Protein AF-A0A8T0X5A6-F1 (afdb_monomer)

Foldseek 3Di:
DDPPPCPPPPQDADDPVPDDPPDDDHHHDWDFPDKAWDDFDDDDDDDDDDGDIDIDTDIHDDPPPPPDPDDPDDDD

Structure (mmCIF, N/CA/C/O backbone):
data_AF-A0A8T0X5A6-F1
#
_entry.id   AF-A0A8T0X5A6-F1
#
loop_
_atom_site.group_PDB
_atom_site.id
_atom_site.type_symbol
_atom_site.label_atom_id
_atom_site.label_alt_id
_atom_site.label_comp_id
_atom_site.label_asym_id
_atom_site.label_entity_id
_atom_site.label_seq_id
_atom_site.pdbx_PDB_ins_code
_atom_site.Cartn_x
_atom_site.Cartn_y
_atom_site.Cartn_z
_atom_site.occupancy
_atom_site.B_iso_or_equiv
_atom_site.auth_seq_id
_atom_site.auth_comp_id
_a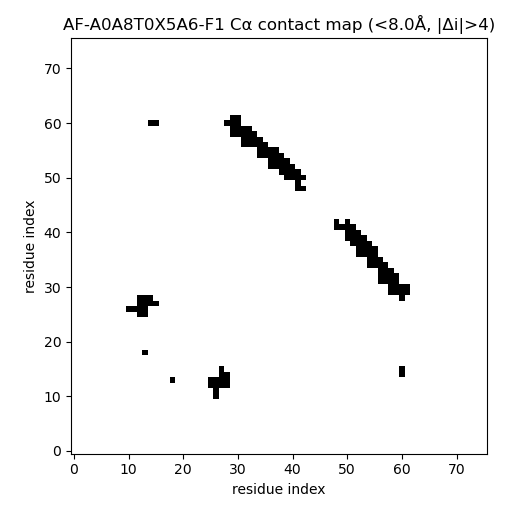tom_site.auth_asym_id
_atom_site.auth_atom_id
_atom_site.pdbx_PDB_model_num
ATOM 1 N N . MET A 1 1 ? 33.517 17.978 -18.116 1.00 36.16 1 MET A N 1
ATOM 2 C CA . MET A 1 1 ? 32.236 18.360 -17.484 1.00 36.16 1 MET A CA 1
ATOM 3 C C . MET A 1 1 ? 31.112 17.732 -18.293 1.00 36.16 1 MET A C 1
ATOM 5 O O . MET A 1 1 ? 30.712 18.299 -19.299 1.00 36.16 1 MET A O 1
ATOM 9 N N . ALA A 1 2 ? 30.692 16.514 -17.942 1.00 38.44 2 ALA A N 1
ATOM 10 C CA . ALA A 1 2 ? 29.541 15.887 -18.586 1.00 38.44 2 ALA A CA 1
ATOM 11 C C . ALA A 1 2 ? 28.280 16.509 -17.979 1.00 38.44 2 ALA A C 1
ATOM 13 O O . ALA A 1 2 ? 28.052 16.385 -16.777 1.00 38.44 2 ALA A O 1
ATOM 14 N N . ALA A 1 3 ? 27.518 17.239 -18.791 1.00 45.41 3 ALA A N 1
ATOM 15 C CA . ALA A 1 3 ? 26.195 17.701 -18.414 1.00 45.41 3 ALA A CA 1
ATOM 16 C C . ALA A 1 3 ? 25.310 16.461 -18.244 1.00 45.41 3 ALA A C 1
ATOM 18 O O . ALA A 1 3 ? 24.974 15.808 -19.234 1.00 45.41 3 ALA A O 1
ATOM 19 N N . ASP A 1 4 ? 24.978 16.126 -16.993 1.00 45.69 4 ASP A N 1
ATOM 20 C CA . ASP A 1 4 ? 23.889 15.210 -16.665 1.00 45.69 4 ASP A CA 1
ATOM 21 C C . ASP A 1 4 ? 22.634 15.804 -17.297 1.00 45.69 4 ASP A C 1
ATOM 23 O O . ASP A 1 4 ? 22.035 16.762 -16.804 1.00 45.69 4 ASP A O 1
ATOM 27 N N . SER A 1 5 ? 22.319 15.326 -18.497 1.00 51.69 5 SER A N 1
ATOM 28 C CA . SER A 1 5 ? 21.100 15.689 -19.189 1.00 51.69 5 SER A CA 1
ATOM 29 C C . SER A 1 5 ? 20.029 14.973 -18.393 1.00 51.69 5 SER A C 1
ATOM 31 O O . SER A 1 5 ? 19.760 13.801 -18.648 1.00 51.69 5 SER A O 1
ATOM 33 N N . GLY A 1 6 ? 19.530 15.648 -17.355 1.00 55.12 6 GLY A N 1
ATOM 34 C CA . GLY A 1 6 ? 18.538 15.159 -16.411 1.00 55.12 6 GLY A CA 1
ATOM 35 C C . GLY A 1 6 ? 17.247 14.829 -17.141 1.00 55.12 6 GLY A C 1
ATOM 36 O O . GLY A 1 6 ? 16.265 15.569 -17.080 1.00 55.12 6 GLY A O 1
ATOM 37 N N . ALA A 1 7 ? 17.257 13.714 -17.866 1.00 59.53 7 ALA A N 1
ATOM 38 C CA . ALA A 1 7 ? 16.099 13.076 -18.431 1.00 59.53 7 ALA A CA 1
ATOM 39 C C . ALA A 1 7 ? 15.265 12.674 -17.224 1.00 59.53 7 ALA A C 1
ATOM 41 O O . ALA A 1 7 ? 15.494 11.636 -16.599 1.00 59.53 7 ALA A O 1
ATOM 42 N N . ARG A 1 8 ? 14.338 13.558 -16.842 1.00 64.62 8 ARG A N 1
ATOM 43 C CA . ARG A 1 8 ? 13.284 13.254 -15.884 1.00 64.62 8 ARG A CA 1
ATOM 44 C C . ARG A 1 8 ? 12.652 11.964 -16.373 1.00 64.62 8 ARG A C 1
ATOM 46 O O . ARG A 1 8 ? 11.941 11.963 -17.376 1.00 64.62 8 ARG A O 1
ATOM 53 N N . ARG A 1 9 ? 12.982 10.858 -15.703 1.00 67.69 9 ARG A N 1
ATOM 54 C CA . ARG A 1 9 ? 12.414 9.552 -16.011 1.00 67.69 9 ARG A CA 1
ATOM 55 C C . ARG A 1 9 ? 10.912 9.728 -15.880 1.00 67.69 9 ARG A C 1
ATOM 57 O O . ARG A 1 9 ? 10.429 10.055 -14.796 1.00 67.69 9 ARG A O 1
ATOM 64 N N . GLN A 1 10 ? 10.206 9.619 -17.002 1.00 67.88 10 GLN A N 1
ATOM 65 C CA . GLN A 1 10 ? 8.757 9.720 -17.000 1.00 67.88 10 GLN A CA 1
ATOM 66 C C . GLN A 1 10 ? 8.222 8.707 -15.979 1.00 67.88 10 GLN A C 1
ATOM 68 O O . GLN A 1 10 ? 8.681 7.557 -15.979 1.00 67.88 10 GLN A O 1
ATOM 73 N N . PRO A 1 11 ? 7.310 9.114 -15.079 1.00 70.38 11 PRO A N 1
ATOM 74 C CA . PRO A 1 11 ? 6.736 8.189 -14.119 1.00 70.38 11 PRO A CA 1
ATOM 75 C C . PRO A 1 11 ? 6.020 7.089 -14.900 1.00 70.38 11 PRO A C 1
ATOM 77 O O . PRO A 1 11 ? 5.058 7.337 -15.625 1.00 70.38 11 PRO A O 1
ATOM 80 N N . THR A 1 12 ? 6.538 5.868 -14.796 1.00 77.94 12 THR A N 1
ATOM 81 C CA . THR A 1 12 ? 5.896 4.701 -15.392 1.00 77.94 12 THR A CA 1
ATOM 82 C C . THR A 1 12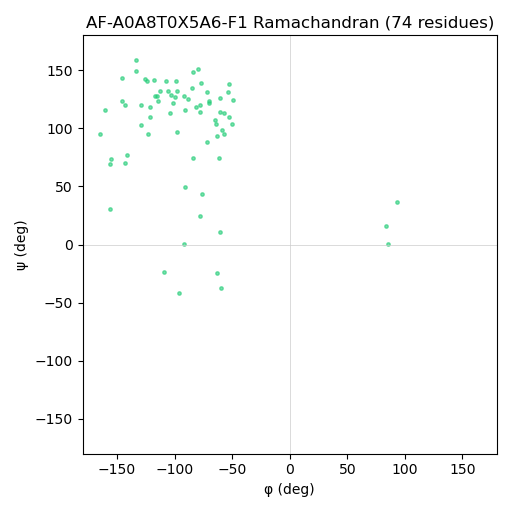 ? 4.801 4.256 -14.442 1.00 77.94 12 THR A C 1
ATOM 84 O O . THR A 1 12 ? 5.074 3.925 -13.287 1.00 77.94 12 THR A O 1
ATOM 87 N N . PHE A 1 13 ? 3.561 4.293 -14.918 1.00 80.81 13 PHE A N 1
ATOM 88 C CA . PHE A 1 13 ? 2.414 3.871 -14.133 1.00 80.81 13 PHE A CA 1
ATOM 89 C C . PHE A 1 13 ? 2.138 2.390 -14.372 1.00 80.81 13 PHE A C 1
ATOM 91 O O . PHE A 1 13 ? 1.799 1.979 -15.483 1.00 80.81 13 PHE A O 1
ATOM 98 N N . THR A 1 14 ? 2.285 1.591 -13.321 1.00 82.50 14 THR A N 1
ATOM 99 C CA . THR A 1 14 ? 2.021 0.151 -13.353 1.00 82.50 14 THR A CA 1
ATOM 100 C C . THR A 1 14 ? 0.512 -0.101 -13.237 1.00 82.50 14 THR A C 1
ATOM 102 O O . THR A 1 14 ? -0.230 0.690 -12.649 1.00 82.50 14 THR A O 1
ATOM 105 N N . LYS A 1 15 ? 0.017 -1.200 -13.816 1.00 82.19 15 LYS A N 1
ATOM 106 C CA . LYS A 1 15 ? -1.385 -1.624 -13.654 1.00 82.19 15 LYS A CA 1
ATOM 107 C C . LYS A 1 15 ? -1.555 -2.422 -12.359 1.00 82.19 15 LYS A C 1
ATOM 109 O O . LYS A 1 15 ? -0.653 -3.154 -11.970 1.00 82.19 15 LYS A O 1
ATOM 114 N N . VAL A 1 16 ? -2.733 -2.339 -11.734 1.00 83.44 16 VAL A N 1
ATOM 115 C CA . VAL A 1 16 ? -3.033 -3.042 -10.466 1.00 83.44 16 VAL A CA 1
ATOM 116 C C . VAL A 1 16 ? -2.899 -4.563 -10.605 1.00 83.44 16 VAL A C 1
ATOM 118 O O . VAL A 1 16 ? -2.370 -5.211 -9.713 1.00 83.44 16 VAL A O 1
ATOM 121 N N . ASP A 1 17 ? -3.300 -5.116 -11.750 1.00 81.00 17 ASP A N 1
ATOM 122 C CA . ASP A 1 17 ? -3.211 -6.552 -12.065 1.00 81.00 17 ASP A CA 1
ATOM 123 C C . ASP 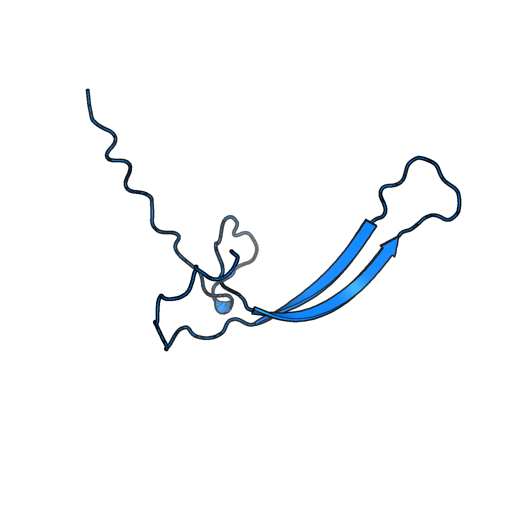A 1 17 ? -1.766 -7.091 -12.107 1.00 81.00 17 ASP A C 1
ATOM 125 O O . ASP A 1 17 ? -1.517 -8.267 -11.873 1.00 81.00 17 ASP A O 1
ATOM 129 N N . GLN A 1 18 ? -0.784 -6.220 -12.355 1.00 82.94 18 GLN A N 1
ATOM 130 C CA . GLN A 1 18 ? 0.621 -6.611 -12.501 1.00 82.94 18 GLN A CA 1
ATOM 131 C C . GLN A 1 18 ? 1.402 -6.554 -11.179 1.00 82.94 18 GLN A C 1
ATOM 133 O O . GLN A 1 18 ? 2.605 -6.832 -11.161 1.00 82.94 18 GLN A O 1
ATOM 138 N N . LEU A 1 19 ? 0.749 -6.182 -10.075 1.00 86.38 19 LEU A N 1
ATOM 139 C CA . LEU A 1 19 ? 1.382 -6.110 -8.762 1.00 86.38 19 LEU A CA 1
ATOM 140 C C . LEU A 1 19 ? 1.656 -7.511 -8.218 1.00 86.38 19 LEU A C 1
ATOM 142 O O . LEU A 1 19 ? 0.775 -8.366 -8.177 1.00 86.38 19 LEU A O 1
ATOM 146 N N . ARG A 1 20 ? 2.889 -7.729 -7.752 1.00 87.56 20 ARG A N 1
ATOM 147 C CA . ARG A 1 20 ? 3.300 -8.981 -7.107 1.00 87.56 20 ARG A CA 1
ATOM 148 C C . ARG A 1 20 ? 3.736 -8.727 -5.664 1.00 87.56 20 ARG A C 1
ATOM 150 O O . ARG A 1 20 ? 4.417 -7.722 -5.417 1.00 87.56 20 ARG A O 1
ATOM 157 N N . PRO A 1 21 ? 3.409 -9.631 -4.723 1.00 88.88 21 PRO A N 1
ATOM 158 C CA . PRO A 1 21 ? 3.974 -9.594 -3.378 1.00 88.88 21 PRO A CA 1
ATOM 159 C C . PRO A 1 21 ? 5.507 -9.539 -3.435 1.00 88.88 21 PRO A C 1
ATOM 161 O O . PRO A 1 21 ? 6.122 -10.208 -4.262 1.00 88.88 21 PRO A O 1
ATOM 164 N N . GLY A 1 22 ? 6.126 -8.717 -2.585 1.00 88.88 22 GLY A N 1
ATOM 165 C CA . GLY A 1 22 ? 7.584 -8.535 -2.554 1.00 88.88 22 GLY A CA 1
ATOM 166 C C . GLY A 1 22 ? 8.142 -7.499 -3.539 1.00 88.88 22 GLY A C 1
ATOM 167 O O . GLY A 1 22 ? 9.348 -7.274 -3.550 1.00 88.88 22 GLY A O 1
ATOM 168 N N . THR A 1 23 ? 7.297 -6.835 -4.337 1.00 87.00 23 THR A N 1
ATOM 169 C CA . THR A 1 23 ? 7.715 -5.704 -5.184 1.00 87.00 23 THR A CA 1
ATOM 170 C C . THR A 1 23 ? 7.376 -4.362 -4.528 1.00 87.00 23 THR A C 1
ATOM 172 O O . THR A 1 23 ? 6.325 -4.216 -3.908 1.00 87.00 23 THR A O 1
ATOM 175 N N . LEU A 1 24 ? 8.273 -3.378 -4.640 1.00 84.75 24 LEU A N 1
ATOM 176 C CA . LEU A 1 24 ? 8.153 -2.054 -4.015 1.00 84.75 24 LEU A CA 1
ATOM 177 C C . LEU A 1 24 ? 8.475 -0.950 -5.036 1.00 84.75 24 LEU A C 1
ATOM 179 O O . LEU A 1 24 ? 9.146 -1.205 -6.032 1.00 84.75 24 LEU A O 1
ATOM 183 N N . GLY A 1 25 ? 8.015 0.279 -4.780 1.00 86.69 25 GLY A N 1
ATOM 184 C CA . GLY A 1 25 ? 8.342 1.454 -5.606 1.00 86.69 25 GLY A CA 1
ATOM 185 C C . GLY A 1 25 ? 7.481 1.650 -6.862 1.00 86.69 25 GLY A C 1
ATOM 186 O O . GLY A 1 25 ? 7.859 2.413 -7.748 1.00 86.69 25 GLY A O 1
ATOM 187 N N . HIS A 1 26 ? 6.326 0.985 -6.955 1.00 86.19 26 HIS A N 1
ATOM 188 C CA . HIS A 1 26 ? 5.397 1.164 -8.076 1.00 86.19 26 HIS A CA 1
ATOM 189 C C . HIS A 1 26 ? 4.601 2.460 -7.955 1.00 86.19 26 HIS A C 1
ATOM 191 O O . HIS A 1 26 ? 4.091 2.788 -6.885 1.00 86.19 26 HIS A O 1
ATOM 197 N N . ASN A 1 27 ? 4.426 3.151 -9.080 1.00 86.06 27 ASN A N 1
ATOM 198 C CA . ASN A 1 27 ? 3.506 4.277 -9.190 1.00 86.06 27 ASN A CA 1
ATOM 199 C C . ASN A 1 27 ? 2.222 3.785 -9.855 1.00 86.06 27 ASN A C 1
ATOM 201 O O . ASN A 1 27 ? 2.275 3.188 -10.928 1.00 86.06 27 ASN A O 1
ATOM 205 N N . LEU A 1 28 ? 1.072 4.020 -9.230 1.00 86.62 28 LEU A N 1
ATOM 206 C CA . LEU A 1 28 ? -0.229 3.564 -9.720 1.00 86.62 28 LEU A CA 1
ATOM 207 C C . LEU A 1 28 ? -1.182 4.753 -9.821 1.00 86.62 28 LEU A C 1
ATOM 209 O O . LEU A 1 28 ? -1.197 5.611 -8.940 1.00 86.62 28 LEU A O 1
ATOM 213 N N . ILE A 1 29 ? -2.019 4.768 -10.859 1.00 86.12 29 ILE A N 1
ATOM 214 C CA . ILE A 1 29 ? -3.168 5.676 -10.948 1.00 86.12 29 ILE A CA 1
ATOM 215 C C . ILE A 1 29 ? -4.415 4.856 -10.643 1.00 86.12 29 ILE A C 1
ATOM 217 O O . ILE A 1 29 ? -4.793 3.964 -11.405 1.00 86.12 29 ILE A O 1
ATOM 221 N N . VAL A 1 30 ? -5.050 5.155 -9.516 1.00 88.06 30 VAL A N 1
ATOM 222 C CA . VAL A 1 30 ? -6.229 4.435 -9.029 1.00 88.06 30 VAL A CA 1
ATOM 223 C C . VAL A 1 30 ? -7.303 5.419 -8.592 1.00 88.06 30 VAL A C 1
ATOM 225 O O . VAL A 1 30 ? -7.007 6.517 -8.122 1.00 88.06 30 VAL A O 1
ATOM 228 N N . LYS A 1 31 ? -8.565 5.020 -8.736 1.00 88.19 31 LYS A N 1
ATOM 229 C CA . LYS A 1 31 ? -9.708 5.763 -8.210 1.00 88.19 31 LYS A CA 1
ATOM 230 C C . LYS A 1 31 ? -10.206 5.071 -6.950 1.00 88.19 31 LYS A C 1
ATOM 232 O O . LYS A 1 31 ? -10.482 3.872 -6.967 1.00 88.19 31 LYS A O 1
ATOM 237 N N . VAL A 1 32 ? -10.359 5.838 -5.876 1.00 88.25 32 VAL A N 1
ATOM 238 C CA . VAL A 1 32 ? -11.011 5.358 -4.656 1.00 88.25 32 VAL A CA 1
ATOM 239 C C . VAL A 1 32 ? -12.500 5.186 -4.941 1.00 88.25 32 VAL A C 1
ATOM 241 O O . VAL A 1 32 ? -13.168 6.124 -5.378 1.00 88.25 32 VAL A O 1
ATOM 244 N N . VAL A 1 33 ? -12.999 3.971 -4.745 1.00 90.62 33 VAL A N 1
ATOM 245 C CA . VAL A 1 33 ? -14.406 3.611 -4.961 1.00 90.62 33 VAL A CA 1
ATOM 246 C C . VAL A 1 33 ? -15.167 3.674 -3.645 1.00 90.62 33 VAL A C 1
ATOM 248 O O . VAL A 1 33 ? -16.287 4.171 -3.601 1.00 90.62 33 VAL A O 1
ATOM 251 N N . ASN A 1 34 ? -14.555 3.178 -2.571 1.00 89.31 34 ASN A N 1
ATOM 252 C CA . ASN A 1 34 ? -15.147 3.155 -1.243 1.00 89.31 34 ASN A CA 1
ATOM 253 C C . ASN A 1 34 ? -14.044 3.347 -0.199 1.00 89.31 34 ASN A C 1
ATOM 255 O O . ASN A 1 34 ? -12.947 2.823 -0.374 1.00 89.31 34 ASN A O 1
ATOM 259 N N . SER A 1 35 ? -14.353 4.064 0.875 1.00 90.31 35 SER A N 1
ATOM 260 C CA . SER A 1 35 ? -13.484 4.236 2.035 1.00 90.31 35 SER A CA 1
ATOM 261 C C . SER A 1 35 ? -14.282 3.918 3.290 1.00 90.31 35 SER A C 1
ATOM 263 O O . SER A 1 35 ? -15.271 4.591 3.586 1.00 90.31 35 SER A O 1
ATOM 265 N N . LYS A 1 36 ? -13.839 2.923 4.056 1.00 91.06 36 LYS A N 1
ATOM 266 C CA . LYS A 1 36 ? -14.460 2.521 5.317 1.00 91.06 36 LYS A CA 1
ATOM 267 C C . LYS A 1 36 ? -13.481 2.736 6.459 1.00 91.06 36 LYS A C 1
ATOM 269 O O . LYS A 1 36 ? -12.358 2.244 6.422 1.00 91.06 36 LYS A O 1
ATOM 274 N N . MET A 1 37 ? -13.906 3.444 7.500 1.00 87.44 37 MET A N 1
ATOM 275 C CA . MET A 1 37 ? -13.110 3.562 8.720 1.00 87.44 37 MET A CA 1
ATOM 276 C C . MET A 1 37 ? -13.099 2.215 9.446 1.00 87.44 37 MET A C 1
ATOM 278 O O . MET A 1 37 ? -14.159 1.672 9.753 1.00 87.44 37 MET A O 1
ATOM 282 N N . VAL A 1 38 ? -11.908 1.678 9.697 1.00 85.38 38 VAL A N 1
ATOM 283 C CA . VAL A 1 38 ? -11.732 0.366 10.343 1.00 85.38 38 VAL A CA 1
ATOM 284 C C . VAL A 1 38 ? -11.195 0.479 11.758 1.00 85.38 38 VAL A C 1
ATOM 286 O O . VAL A 1 38 ? -11.435 -0.397 12.581 1.00 85.38 38 VAL A O 1
ATOM 289 N N . LEU A 1 39 ? -10.507 1.576 12.073 1.00 81.06 39 LEU A N 1
ATOM 290 C CA . LEU A 1 39 ? -10.020 1.825 13.418 1.00 81.06 39 LEU A CA 1
ATOM 291 C C . LEU A 1 39 ? -10.058 3.318 13.704 1.00 81.06 39 LEU A C 1
ATOM 293 O O . LEU A 1 39 ? -9.443 4.117 13.002 1.00 81.06 39 LEU A O 1
ATOM 297 N N . GLN A 1 40 ? -10.756 3.686 14.769 1.00 75.00 40 GLN A N 1
ATOM 298 C CA . GLN A 1 40 ? -10.715 5.023 15.337 1.00 75.00 40 GLN A CA 1
ATOM 299 C C . GLN A 1 40 ? -10.293 4.877 16.793 1.00 75.00 40 GLN A C 1
ATOM 301 O O . GLN A 1 40 ? -11.103 4.571 17.661 1.00 75.00 40 GLN A O 1
ATOM 306 N N . ARG A 1 41 ? -8.996 5.034 17.058 1.00 69.81 41 ARG A N 1
ATOM 307 C CA . ARG A 1 41 ? -8.462 4.994 18.419 1.00 69.81 41 ARG A CA 1
ATOM 308 C C . ARG A 1 41 ? -8.300 6.427 18.913 1.00 69.81 41 ARG A C 1
ATOM 310 O O . ARG A 1 41 ? -7.297 7.084 18.627 1.00 69.81 41 ARG A O 1
ATOM 317 N N . GLY A 1 42 ? -9.302 6.894 19.650 1.00 62.97 42 GLY A N 1
ATOM 318 C CA . GLY A 1 42 ? -9.188 8.008 20.587 1.00 62.97 42 GLY A CA 1
ATOM 319 C C . GLY A 1 42 ? -9.205 7.445 22.005 1.00 62.97 42 GLY A C 1
ATOM 320 O O . GLY A 1 42 ? -10.033 6.590 22.301 1.00 62.97 42 GLY A O 1
ATOM 321 N N . ARG A 1 43 ? -8.273 7.861 22.868 1.00 57.78 43 ARG A N 1
ATOM 322 C CA . ARG A 1 43 ? -8.406 7.599 24.306 1.00 57.78 43 ARG A CA 1
ATOM 323 C C . ARG A 1 43 ? -9.184 8.743 24.931 1.00 57.78 43 ARG A C 1
ATOM 325 O O . ARG A 1 43 ? -8.776 9.898 24.832 1.00 57.78 43 ARG A O 1
ATOM 332 N N . GLU A 1 44 ? -10.254 8.385 25.614 1.00 56.91 44 GLU A N 1
ATOM 333 C CA . GLU A 1 44 ? -10.886 9.201 26.637 1.00 56.91 44 GLU A CA 1
ATOM 334 C C . GLU A 1 44 ? -9.855 9.344 27.777 1.00 56.91 44 GLU A C 1
ATOM 336 O O . GLU A 1 44 ? -9.550 8.379 28.472 1.00 56.91 44 GLU A O 1
ATOM 341 N N . GLY A 1 45 ? -9.201 10.508 27.890 1.00 59.25 45 GLY A N 1
ATOM 342 C CA . GLY A 1 45 ? -8.452 10.888 29.099 1.00 59.25 45 GLY A CA 1
ATOM 343 C C . GLY A 1 45 ? -6.946 10.580 29.193 1.00 59.25 45 GLY A C 1
ATOM 344 O O . GLY A 1 45 ? -6.475 10.288 30.287 1.00 59.25 45 GLY A O 1
ATOM 345 N N . GLY A 1 46 ? -6.142 10.674 28.123 1.00 59.09 46 GLY A N 1
ATOM 346 C CA . GLY A 1 46 ? -4.679 10.497 28.246 1.00 59.09 46 GLY A CA 1
ATOM 347 C C . GLY A 1 46 ? -3.830 11.400 27.347 1.00 59.09 46 GLY A C 1
ATOM 348 O O . GLY A 1 46 ? -3.897 11.293 26.126 1.00 59.09 46 GLY A O 1
ATOM 349 N N . LEU A 1 47 ? -2.978 12.224 27.967 1.00 64.31 47 LEU A N 1
ATOM 350 C CA . LEU A 1 47 ? -2.158 13.314 27.402 1.00 64.31 47 LEU A CA 1
ATOM 351 C C . LEU A 1 47 ? -1.108 12.949 26.321 1.00 64.31 47 LEU A C 1
ATOM 353 O O . LEU A 1 47 ? -0.280 13.796 26.004 1.00 64.31 47 LEU A O 1
ATOM 357 N N . GLN A 1 48 ? -1.073 11.742 25.740 1.00 59.84 48 GLN A N 1
ATOM 358 C CA . GLN A 1 48 ? 0.071 11.362 24.883 1.00 59.84 48 GLN A CA 1
ATOM 359 C C . GLN A 1 48 ? -0.168 10.264 23.825 1.00 59.84 48 GLN A C 1
ATOM 361 O O . GLN A 1 48 ? 0.749 9.535 23.461 1.00 59.84 48 GLN A O 1
ATOM 366 N N . GLY A 1 49 ? -1.38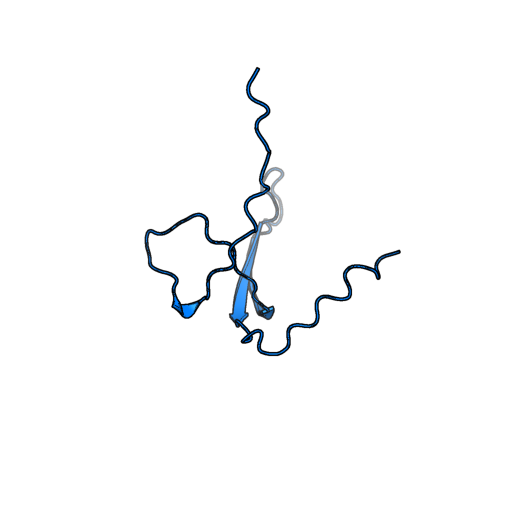1 10.135 23.280 1.00 57.22 49 GLY A N 1
ATOM 367 C CA . GLY A 1 49 ? -1.649 9.221 22.159 1.00 57.22 49 GLY A CA 1
ATOM 368 C C . GLY A 1 49 ? -2.209 9.963 20.953 1.00 57.22 49 GLY A C 1
ATOM 369 O O . GLY A 1 49 ? -3.350 10.413 21.004 1.00 57.22 49 GLY A O 1
ATOM 370 N N . ARG A 1 50 ? -1.438 10.088 19.863 1.00 65.56 50 ARG A N 1
ATOM 371 C CA . ARG A 1 50 ? -1.913 10.660 18.589 1.00 65.56 50 ARG A CA 1
ATOM 372 C C . ARG A 1 50 ? -3.236 9.990 18.206 1.00 65.56 50 ARG A C 1
ATOM 374 O O . ARG A 1 50 ? -3.280 8.766 18.104 1.00 65.56 50 ARG A O 1
ATOM 381 N N . GLN A 1 51 ? -4.291 10.783 17.997 1.00 68.56 51 GLN A N 1
ATOM 382 C CA . GLN A 1 51 ? -5.567 10.280 17.485 1.00 68.56 51 GLN A CA 1
ATOM 383 C C . GLN A 1 51 ? -5.292 9.491 16.199 1.00 68.56 51 GLN A C 1
ATOM 385 O O . GLN A 1 51 ? -4.889 10.069 15.187 1.00 68.56 51 GLN A O 1
ATOM 390 N N . MET A 1 52 ? -5.446 8.168 16.251 1.00 76.19 52 MET A N 1
ATOM 391 C CA . MET A 1 52 ? -5.149 7.293 15.121 1.00 76.19 52 MET A CA 1
ATOM 392 C C . MET A 1 52 ? -6.458 6.918 14.443 1.00 76.19 52 MET A C 1
ATOM 394 O O . MET A 1 52 ? -7.359 6.357 15.070 1.00 76.19 52 MET A O 1
ATOM 398 N N . ARG A 1 53 ? -6.558 7.239 13.154 1.00 82.44 53 ARG A N 1
ATOM 399 C CA . ARG A 1 53 ? -7.682 6.867 12.298 1.00 82.44 53 ARG A CA 1
ATOM 400 C C . ARG A 1 53 ? -7.125 6.045 11.145 1.00 82.44 53 ARG A C 1
ATOM 402 O O . ARG A 1 53 ? -6.282 6.541 10.404 1.00 82.44 53 ARG A O 1
ATOM 409 N N . ILE A 1 54 ? -7.564 4.800 11.031 1.00 86.69 54 ILE A N 1
ATOM 410 C CA . ILE A 1 54 ? -7.234 3.903 9.925 1.00 86.69 54 ILE A CA 1
ATOM 411 C C . ILE A 1 54 ? -8.518 3.671 9.142 1.00 86.69 54 ILE A C 1
ATOM 413 O O . ILE A 1 54 ? -9.569 3.375 9.721 1.00 86.69 54 ILE A O 1
ATOM 417 N N . ALA A 1 55 ? -8.423 3.809 7.827 1.00 88.69 55 ALA A N 1
ATOM 418 C CA . ALA A 1 55 ? -9.482 3.463 6.902 1.00 88.69 55 ALA A CA 1
ATOM 419 C C . ALA A 1 55 ? -8.947 2.470 5.874 1.00 88.69 55 ALA A C 1
ATOM 421 O O . ALA A 1 55 ? -7.814 2.598 5.411 1.00 88.69 55 ALA A O 1
ATOM 422 N N . GLU A 1 56 ? -9.778 1.500 5.526 1.00 90.62 56 GLU A N 1
ATOM 423 C CA . GLU A 1 56 ? -9.565 0.641 4.374 1.00 90.62 56 GLU A CA 1
ATOM 424 C C . GLU A 1 56 ? -10.280 1.265 3.182 1.00 90.62 56 GLU A C 1
ATOM 426 O O . GLU A 1 56 ? -11.464 1.607 3.256 1.00 90.62 56 GLU A O 1
ATOM 431 N N . CYS A 1 57 ? -9.551 1.435 2.083 1.00 90.50 57 CYS A N 1
ATOM 432 C CA . CYS A 1 57 ? -10.085 2.002 0.856 1.00 90.50 57 CYS A CA 1
ATOM 433 C C . CYS A 1 57 ? -10.077 0.939 -0.239 1.00 90.50 57 CYS A C 1
ATOM 435 O O . CYS A 1 57 ? -9.021 0.410 -0.586 1.00 90.50 57 CYS A O 1
ATOM 437 N N . LEU A 1 58 ? -11.243 0.664 -0.820 1.00 90.31 58 LEU A N 1
ATOM 438 C CA . LEU A 1 58 ? -11.337 -0.099 -2.054 1.00 90.31 58 LEU A CA 1
ATOM 439 C C . LEU A 1 58 ? -10.975 0.826 -3.214 1.00 90.31 58 LEU A C 1
ATOM 441 O O . LEU A 1 58 ? -11.628 1.847 -3.451 1.00 90.31 58 LEU A O 1
ATOM 445 N N . VAL A 1 59 ? -9.927 0.457 -3.940 1.00 88.38 59 VAL A N 1
ATOM 446 C CA . VAL A 1 59 ? -9.393 1.212 -5.074 1.00 88.38 59 VAL A CA 1
ATOM 447 C C . VAL A 1 59 ? -9.553 0.397 -6.346 1.00 88.38 59 VAL A C 1
ATOM 449 O O . VAL A 1 59 ? -9.151 -0.761 -6.407 1.00 88.38 59 VAL A O 1
ATOM 452 N N . GLY A 1 60 ? -10.145 1.013 -7.365 1.00 86.44 60 GLY A N 1
ATOM 453 C CA . GLY A 1 60 ? -10.269 0.440 -8.699 1.00 86.44 60 GLY A CA 1
ATOM 454 C C . GLY A 1 60 ? -9.338 1.148 -9.676 1.00 86.44 60 GLY A C 1
ATOM 455 O O . GLY A 1 60 ? -9.214 2.375 -9.646 1.00 86.44 60 GLY A O 1
ATOM 456 N N . MET A 1 61 ? -8.710 0.396 -10.580 1.00 76.94 61 MET A N 1
ATOM 457 C CA . MET A 1 61 ? -8.105 0.993 -11.772 1.00 76.94 61 MET A CA 1
ATOM 458 C C . MET A 1 61 ? -9.166 1.133 -12.862 1.00 76.94 61 MET A C 1
ATOM 460 O O . MET A 1 61 ? -9.921 0.197 -13.123 1.00 76.94 61 MET A O 1
ATOM 464 N N . LYS A 1 62 ? -9.217 2.291 -13.522 1.00 67.81 62 LYS A N 1
ATOM 465 C CA . LYS A 1 62 ? -9.963 2.439 -14.774 1.00 67.81 62 LYS A CA 1
ATOM 466 C C . LYS A 1 62 ? -8.971 2.298 -15.934 1.00 67.81 62 LYS A C 1
ATOM 468 O O . LYS A 1 62 ? -7.923 2.942 -15.884 1.00 67.81 62 LYS A O 1
ATOM 473 N N . PRO A 1 63 ? -9.254 1.491 -16.970 1.00 59.94 63 PRO A N 1
ATOM 474 C CA . PRO A 1 63 ? -8.436 1.492 -18.174 1.00 59.94 63 PRO A CA 1
ATOM 475 C C . PRO A 1 63 ? -8.462 2.889 -18.809 1.00 59.94 63 PRO A C 1
ATOM 477 O O . PRO A 1 63 ? -9.523 3.452 -19.072 1.00 59.94 63 PRO A O 1
ATOM 480 N N . ALA A 1 64 ? -7.278 3.453 -19.036 1.00 56.03 64 ALA A N 1
ATOM 481 C CA . ALA A 1 64 ? -7.066 4.774 -19.619 1.00 56.03 64 ALA A CA 1
ATOM 482 C C . ALA A 1 64 ? -7.290 4.800 -21.148 1.00 56.03 64 ALA A C 1
ATOM 484 O O . ALA A 1 64 ? -6.508 5.404 -21.873 1.00 56.03 64 ALA A O 1
ATOM 485 N N . SER A 1 65 ? -8.344 4.164 -21.673 1.00 48.88 65 SER A N 1
ATOM 486 C CA . SER A 1 6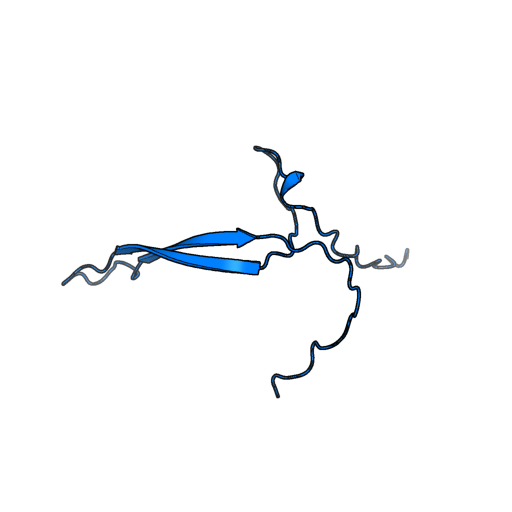5 ? -8.685 4.233 -23.109 1.00 48.88 65 SER A CA 1
ATOM 487 C C . SER A 1 65 ? -9.385 5.542 -23.511 1.00 48.88 65 SER A C 1
ATOM 489 O O . SER A 1 65 ? -10.100 5.596 -24.504 1.00 48.88 65 SER A O 1
ATOM 491 N N . SER A 1 66 ? -9.170 6.614 -22.755 1.00 46.16 66 SER A N 1
ATOM 492 C CA . SER A 1 66 ? -9.450 7.983 -23.180 1.00 46.16 66 SER A CA 1
ATOM 493 C C . SER A 1 66 ? -8.327 8.862 -22.645 1.00 46.16 66 SER A C 1
ATOM 495 O O . SER A 1 66 ? -8.455 9.533 -21.620 1.00 46.16 66 SER A O 1
ATOM 497 N N . SER A 1 67 ? -7.181 8.792 -23.318 1.00 51.62 67 SER A N 1
ATOM 498 C CA . SER A 1 67 ? -6.137 9.799 -23.218 1.00 51.62 67 SER A CA 1
ATOM 499 C C . SER A 1 67 ? -6.727 11.150 -23.631 1.00 51.62 67 SER A C 1
ATOM 501 O O . SER A 1 67 ? -6.865 11.455 -24.813 1.00 51.62 67 SER A O 1
ATOM 503 N N . SER A 1 68 ? -7.105 11.961 -22.653 1.00 41.69 68 SER A N 1
ATOM 504 C CA . SER A 1 68 ? -7.179 13.412 -22.795 1.00 41.69 68 SER A CA 1
ATOM 505 C C . SER A 1 68 ? -6.401 14.008 -21.623 1.00 41.69 68 SER A C 1
ATOM 507 O O . SER A 1 68 ? -6.878 13.956 -20.489 1.00 41.69 68 SER A O 1
ATOM 509 N N . PRO A 1 69 ? -5.167 14.484 -21.856 1.00 57.19 69 PRO A N 1
ATOM 510 C CA . PRO A 1 69 ? -4.344 15.124 -20.843 1.00 57.19 69 PRO A CA 1
ATOM 511 C C . PRO A 1 69 ? -4.713 16.608 -20.739 1.00 57.19 69 PRO A C 1
ATOM 513 O O . PRO A 1 69 ? -3.998 17.469 -21.221 1.00 57.19 69 PRO A O 1
ATOM 516 N N . GLN A 1 70 ? -5.852 16.909 -20.132 1.00 53.16 70 GLN A N 1
ATOM 517 C CA . GLN A 1 70 ? -6.229 18.247 -19.665 1.00 53.16 70 GLN A CA 1
ATOM 518 C C . GLN A 1 70 ? -7.335 18.000 -18.635 1.00 53.16 70 GLN A C 1
ATOM 520 O O . GLN A 1 70 ? -8.316 17.337 -18.936 1.00 53.16 70 GLN A O 1
ATOM 525 N N . GLU A 1 71 ? -7.171 18.306 -17.354 1.00 47.31 71 G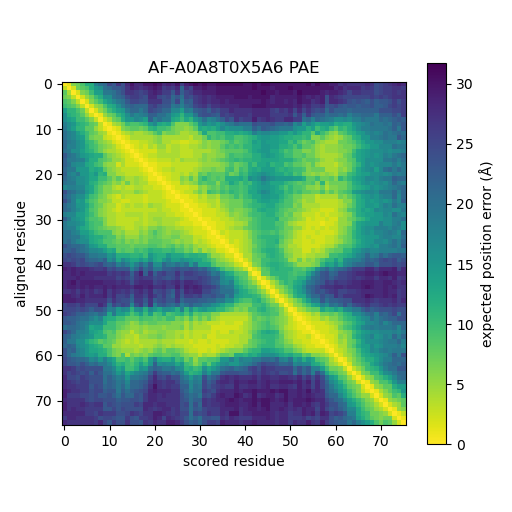LU A N 1
ATOM 526 C CA . GLU A 1 71 ? -7.176 19.675 -16.861 1.00 47.31 71 GLU A CA 1
ATOM 527 C C . GLU A 1 71 ? -6.579 19.672 -15.442 1.00 47.31 71 GLU A C 1
ATOM 529 O O . GLU A 1 71 ? -7.251 19.397 -14.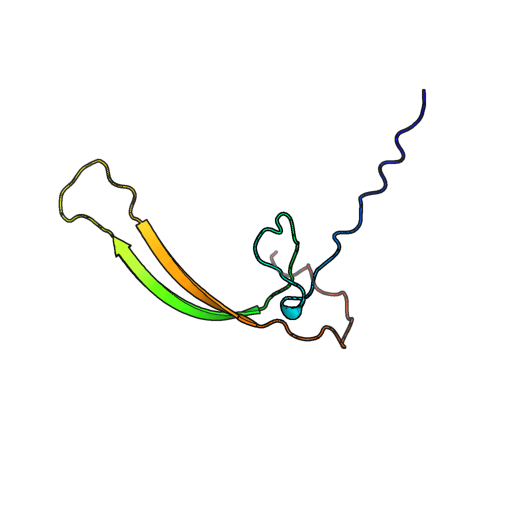450 1.00 47.31 71 GLU A O 1
ATOM 534 N N . THR A 1 72 ? -5.277 19.940 -15.337 1.00 49.28 72 THR A N 1
ATOM 535 C CA . THR A 1 72 ? -4.620 20.262 -14.062 1.00 49.28 72 THR A CA 1
ATOM 536 C C . THR A 1 72 ? -4.637 21.777 -13.855 1.00 49.28 72 THR A C 1
ATOM 538 O O . THR A 1 72 ? -3.601 22.372 -13.601 1.00 49.28 72 THR A O 1
ATOM 541 N N . THR A 1 73 ? -5.783 22.437 -14.004 1.00 54.38 73 THR A N 1
ATOM 542 C CA . THR A 1 73 ? -5.924 23.872 -13.699 1.00 54.38 73 THR A CA 1
ATOM 543 C C . THR A 1 73 ? -7.375 24.184 -13.373 1.00 54.38 73 THR A C 1
ATOM 545 O O . THR A 1 73 ? -8.081 24.794 -14.166 1.00 54.38 73 THR A O 1
ATOM 548 N N . LYS A 1 74 ? -7.821 23.773 -12.184 1.00 45.41 74 LYS A N 1
ATOM 549 C CA . LYS A 1 74 ? -8.898 24.476 -11.482 1.00 45.41 74 LYS A CA 1
ATOM 550 C C . LYS A 1 74 ? -8.833 24.226 -9.979 1.00 45.41 74 LYS A C 1
ATOM 552 O O . LYS A 1 74 ? -9.673 23.543 -9.413 1.00 45.41 74 LYS A O 1
ATOM 557 N N . TRP A 1 75 ? -7.804 24.784 -9.354 1.00 47.94 75 TRP A N 1
ATOM 558 C CA . TRP A 1 75 ? -7.840 25.191 -7.949 1.00 47.94 75 TRP A CA 1
ATOM 559 C C . TRP A 1 75 ? -7.037 26.482 -7.828 1.00 47.94 75 TRP A C 1
ATOM 561 O O . TRP A 1 75 ? -5.916 26.474 -7.332 1.00 47.94 75 TRP A O 1
ATOM 571 N N . MET A 1 76 ? -7.600 27.550 -8.388 1.00 49.81 76 MET A N 1
ATOM 572 C CA . MET A 1 76 ? -7.332 28.960 -8.102 1.00 49.81 76 MET A CA 1
ATOM 573 C C . MET A 1 76 ? -8.493 29.772 -8.668 1.00 49.81 76 MET A C 1
ATOM 575 O O . MET A 1 76 ? -8.956 29.410 -9.775 1.00 49.81 76 MET A O 1
#

Solvent-accessible su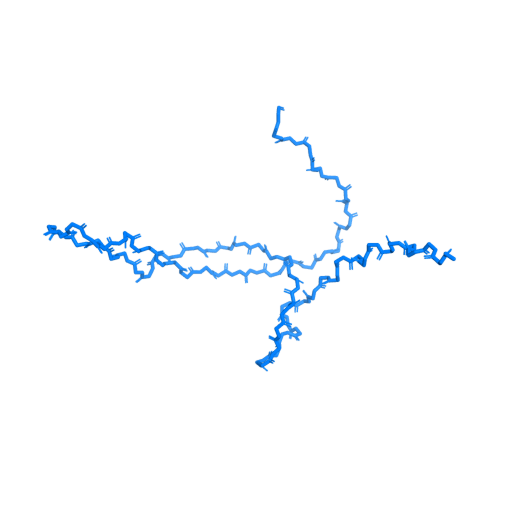rface area (backbone atoms only — not comparable to full-atom values): 5599 Å² total; per-residue (Å²): 135,84,78,79,75,77,71,74,73,73,85,67,67,52,60,81,89,75,66,53,92,95,68,80,92,80,42,69,74,66,44,80,76,45,77,44,82,76,42,79,52,71,74,91,86,61,101,82,68,80,76,44,75,44,64,52,63,49,67,45,72,74,85,73,88,70,86,65,98,74,83,98,78,81,90,125

Secondary structure (DSSP, 8-state):
------------B--GGG--TT----B---EEEEEEEEEEE--TT-TT---EEEEEEEEEPPP--S----------

Radius of gyration: 19.9 Å; Cα contacts (8 Å, |Δi|>4): 68; chains: 1; bounding box: 47×39×52 Å

pLDDT: mean 71.03, std 16.47, range [36.16, 91.06]

Sequence (76 aa):
MAADSGARRQPTFTKVDQLRPGTLGHNLIVKVVNSKMVLQRGREGGLQGRQMRIAECLVGMKPASSSSPQETTKWM

Organism: Panicum virgatum (NCBI:txid38727)

Mea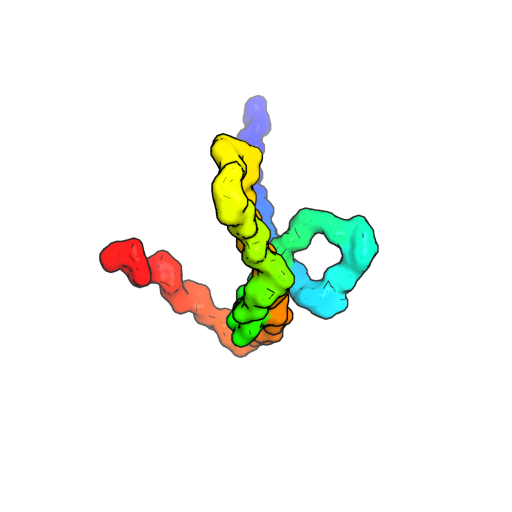n predicted aligned error: 14.74 Å

InterPro domains:
  IPR012340 Nucleic acid-binding, OB-fold [SSF50249] (9-60)
  IPR048970 Single-stranded DNA binding protein Ssb-like, OB fold [PF21473] (19-60)